Protein AF-A0AB74M596-F1 (afdb_monomer)

Foldseek 3Di:
DDADPQWDWDADPVGDTDTHHPVRCVVPDDDPDDDPPPPPDDPDDPVVVVVVVVPDPDDADDLVNLVVQWPDWDWDDDQQKIWIWTQGVVRDIFIFIDGDPDSVPRDVVVRSVRRVVRRSVVVRVVVRVVVVVVVVVVVVVVD

Radius of gyration: 26.13 Å; Cα contacts (8 Å, |Δi|>4): 149; chains: 1; bounding box: 61×25×68 Å

Sequence (143 aa):
MIARPGDWIIRGVEGEIYPCRDSVFQATYAVASAAPDGSGTPAITRGEADAIVEASTAPRVTADAIKAKIASADFFRSGVLTICIIEMVSGFTFVGKSACVSPENYDQAAGERYAYDDAFRQIWAFEAYLLREQLSAASNQAA

Solvent-accessible surface area (backbone atoms only — not comparable to full-atom values): 8707 Å² total; per-residue (Å²): 138,84,74,54,97,78,43,43,78,46,73,47,97,89,68,47,79,44,68,36,53,46,78,54,48,65,71,76,51,76,84,90,66,79,70,80,87,77,75,89,63,75,96,60,54,71,70,58,52,50,53,56,58,68,72,52,86,66,95,74,85,48,74,64,66,52,57,73,40,49,65,49,74,47,80,50,77,57,93,47,35,22,38,20,41,38,32,28,72,87,73,51,74,35,74,13,58,25,70,51,90,46,73,89,75,56,48,70,69,59,28,51,50,45,1,41,51,46,20,55,57,54,50,54,61,56,51,47,51,52,51,51,52,53,55,52,52,55,56,65,74,77,112

Structure (mmCIF, N/CA/C/O backbone):
data_AF-A0AB74M596-F1
#
_entry.id   AF-A0AB74M596-F1
#
loop_
_atom_site.group_PDB
_atom_site.id
_atom_site.type_symbol
_atom_site.label_atom_id
_atom_site.label_alt_id
_atom_site.label_comp_id
_atom_site.label_asym_id
_atom_site.label_entity_id
_atom_site.label_seq_id
_atom_site.pdbx_PDB_ins_code
_atom_site.Cartn_x
_atom_site.Cartn_y
_atom_site.Cartn_z
_atom_site.occupancy
_atom_site.B_iso_or_equiv
_atom_site.auth_seq_id
_atom_site.auth_comp_id
_atom_site.auth_asym_id
_atom_site.auth_atom_id
_atom_site.pdbx_PDB_model_num
ATOM 1 N N . MET A 1 1 ? 42.185 -5.178 41.190 1.00 69.00 1 MET A N 1
ATOM 2 C CA . MET A 1 1 ? 41.627 -5.887 40.015 1.00 69.00 1 MET A CA 1
ATOM 3 C C . MET A 1 1 ? 42.315 -5.315 38.780 1.00 69.00 1 MET A C 1
ATOM 5 O O . MET A 1 1 ? 42.467 -4.104 38.734 1.00 69.00 1 MET A O 1
ATOM 9 N N . ILE A 1 2 ? 42.820 -6.143 37.860 1.00 83.81 2 ILE A N 1
ATOM 10 C CA . ILE A 1 2 ? 43.586 -5.693 36.678 1.00 83.81 2 ILE A CA 1
ATOM 11 C C . ILE A 1 2 ? 42.788 -6.083 35.434 1.00 83.81 2 ILE A C 1
ATOM 13 O O . ILE A 1 2 ? 42.423 -7.251 35.311 1.00 83.81 2 ILE A O 1
ATOM 17 N N . ALA A 1 3 ? 42.523 -5.126 34.545 1.00 88.12 3 ALA A N 1
ATOM 18 C CA . ALA A 1 3 ? 41.916 -5.395 33.245 1.00 88.12 3 ALA A CA 1
ATOM 19 C C . ALA A 1 3 ? 42.964 -5.935 32.266 1.00 88.12 3 ALA A C 1
ATOM 21 O O . ALA A 1 3 ? 44.114 -5.485 32.269 1.00 88.12 3 ALA A O 1
ATOM 22 N N . ARG A 1 4 ? 42.568 -6.881 31.416 1.00 92.56 4 ARG A N 1
ATOM 23 C CA . ARG A 1 4 ? 43.381 -7.360 30.295 1.00 92.56 4 ARG A CA 1
ATOM 24 C C . ARG A 1 4 ? 42.817 -6.821 28.977 1.00 92.56 4 ARG A C 1
ATOM 26 O O . ARG A 1 4 ? 41.628 -6.517 28.909 1.00 92.56 4 ARG A O 1
ATOM 33 N N . PRO A 1 5 ? 43.634 -6.706 27.916 1.00 92.94 5 PRO A N 1
ATOM 34 C CA . PRO A 1 5 ? 43.117 -6.421 26.581 1.00 92.94 5 PRO A CA 1
ATOM 35 C C . PRO A 1 5 ? 41.989 -7.396 26.208 1.00 92.94 5 PRO A C 1
ATOM 37 O O . PRO A 1 5 ? 42.176 -8.609 26.302 1.00 92.94 5 PRO A O 1
ATOM 40 N N . GLY A 1 6 ? 40.831 -6.855 25.820 1.00 88.94 6 GLY A N 1
ATOM 41 C CA . GLY A 1 6 ? 39.609 -7.618 25.533 1.00 88.94 6 GLY A CA 1
ATOM 42 C C . GLY A 1 6 ? 38.585 -7.669 26.675 1.00 88.94 6 GLY A C 1
ATOM 43 O O . GLY A 1 6 ? 37.449 -8.059 26.432 1.00 88.94 6 GLY A O 1
ATOM 44 N N . ASP A 1 7 ? 38.937 -7.246 27.893 1.00 93.56 7 ASP A N 1
ATOM 45 C CA . ASP A 1 7 ? 37.962 -7.058 28.972 1.00 93.56 7 ASP A CA 1
ATOM 46 C C . ASP A 1 7 ? 37.187 -5.740 28.793 1.00 93.56 7 ASP A C 1
ATOM 48 O O . ASP A 1 7 ? 37.720 -4.729 28.327 1.00 93.56 7 ASP A O 1
ATOM 52 N N . TRP A 1 8 ? 35.932 -5.734 29.232 1.00 92.50 8 TRP A N 1
ATOM 53 C CA . TRP A 1 8 ? 35.090 -4.547 29.303 1.00 92.50 8 TRP A CA 1
ATOM 54 C C . TRP A 1 8 ? 35.425 -3.716 30.540 1.00 92.50 8 TRP A C 1
ATOM 56 O O . TRP A 1 8 ? 35.723 -4.250 31.610 1.00 92.50 8 TRP A O 1
ATOM 66 N N . ILE A 1 9 ? 35.321 -2.393 30.413 1.00 94.19 9 ILE A N 1
ATOM 67 C CA . ILE A 1 9 ? 35.46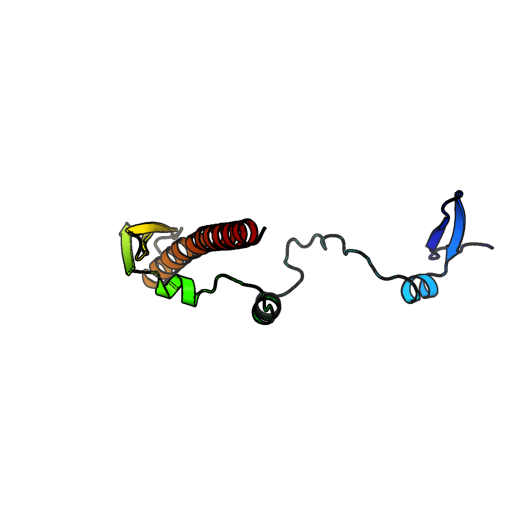3 -1.457 31.529 1.00 94.19 9 ILE A CA 1
ATOM 68 C C . ILE A 1 9 ? 34.094 -0.849 31.826 1.00 94.19 9 ILE A C 1
ATOM 70 O O . ILE A 1 9 ? 33.620 0.015 31.091 1.00 94.19 9 ILE A O 1
ATOM 74 N N . ILE A 1 10 ? 33.458 -1.306 32.904 1.00 92.38 10 ILE A N 1
ATOM 75 C CA . ILE A 1 10 ? 32.152 -0.806 33.342 1.00 92.38 10 ILE A CA 1
ATOM 76 C C . ILE A 1 10 ? 32.372 0.331 34.340 1.00 92.38 10 ILE A C 1
ATOM 78 O O . ILE A 1 10 ? 33.170 0.192 35.270 1.00 92.38 10 ILE A O 1
ATOM 82 N N . ARG A 1 11 ? 31.661 1.450 34.158 1.00 92.00 11 ARG A N 1
ATOM 83 C CA . ARG A 1 11 ? 31.681 2.580 35.093 1.00 92.00 11 ARG A CA 1
ATOM 84 C C . ARG A 1 11 ? 30.443 2.556 35.988 1.00 92.00 11 ARG A C 1
ATOM 86 O O . ARG A 1 11 ? 29.328 2.487 35.477 1.00 92.00 11 ARG A O 1
ATOM 93 N N . GLY A 1 12 ? 30.657 2.608 37.299 1.00 90.06 12 GLY A N 1
ATOM 94 C CA . GLY A 1 12 ? 29.604 2.760 38.300 1.00 90.06 12 GLY A CA 1
ATOM 95 C C . GLY A 1 12 ? 29.062 4.190 38.368 1.00 90.06 12 GLY A C 1
ATOM 96 O O . GLY A 1 12 ? 29.610 5.117 37.767 1.00 90.06 12 GLY A O 1
ATOM 97 N N . VAL A 1 13 ? 27.956 4.368 39.090 1.00 90.88 13 VAL A N 1
ATOM 98 C CA . VAL A 1 13 ? 27.257 5.660 39.202 1.00 90.88 13 VAL A CA 1
ATOM 99 C C . VAL A 1 13 ? 28.034 6.695 40.018 1.00 90.88 13 VAL A C 1
ATOM 101 O O . VAL A 1 13 ? 27.841 7.889 39.804 1.00 90.88 13 VAL A O 1
ATOM 104 N N . GLU A 1 14 ? 28.953 6.263 40.885 1.00 92.88 14 GLU A N 1
ATOM 105 C CA . GLU A 1 14 ? 29.833 7.145 41.665 1.00 92.88 14 GLU A CA 1
ATOM 106 C C . GLU A 1 14 ? 31.222 7.289 41.014 1.00 92.88 14 GLU A C 1
ATOM 108 O O . GLU A 1 14 ? 32.146 7.863 41.589 1.00 92.88 14 GLU A O 1
ATOM 113 N N . GLY A 1 15 ? 31.375 6.804 39.775 1.00 89.62 15 GLY A N 1
ATOM 114 C CA . GLY A 1 15 ? 32.622 6.870 39.015 1.00 89.62 15 GLY A CA 1
ATOM 115 C C . GLY A 1 15 ? 33.578 5.703 39.267 1.00 89.62 15 GLY A C 1
ATOM 116 O O . GLY A 1 15 ? 34.719 5.751 38.804 1.00 89.62 15 GLY A O 1
ATOM 117 N N . GLU A 1 16 ? 33.134 4.648 39.953 1.00 94.38 16 GLU A N 1
ATOM 118 C CA . GLU A 1 16 ? 33.918 3.432 40.159 1.00 94.38 16 GLU A CA 1
ATOM 119 C C . GLU A 1 16 ? 34.189 2.721 38.833 1.00 94.38 16 GLU A C 1
ATOM 121 O O . GLU A 1 16 ? 33.429 2.835 37.870 1.00 94.38 16 GLU A O 1
ATOM 126 N N . ILE A 1 17 ? 35.280 1.960 38.777 1.00 91.94 17 ILE A N 1
ATOM 127 C CA . ILE A 1 17 ? 35.697 1.261 37.563 1.00 91.94 17 ILE A CA 1
ATOM 128 C C . ILE A 1 17 ? 35.783 -0.239 37.843 1.00 91.94 17 ILE A C 1
ATOM 130 O O . ILE A 1 17 ? 36.589 -0.678 38.664 1.00 91.94 17 ILE A O 1
ATOM 134 N N . TYR A 1 18 ? 34.990 -1.021 37.108 1.00 91.25 18 TYR A N 1
ATOM 135 C CA . TYR A 1 18 ? 34.917 -2.476 37.218 1.00 91.25 18 TYR A CA 1
ATOM 136 C C . TYR A 1 18 ? 35.353 -3.147 35.909 1.00 91.25 18 TYR A C 1
ATOM 138 O O . TYR A 1 18 ? 34.611 -3.134 34.923 1.00 91.25 18 TYR A O 1
ATOM 146 N N . PRO A 1 19 ? 36.548 -3.758 35.880 1.00 94.31 19 PRO A N 1
ATOM 147 C CA . PRO A 1 19 ? 36.921 -4.696 34.830 1.00 94.31 19 PRO A CA 1
ATOM 148 C C . PRO A 1 19 ? 35.955 -5.888 34.787 1.00 94.31 19 PRO A C 1
ATOM 150 O O . PRO A 1 19 ? 35.737 -6.555 35.800 1.00 94.31 19 PRO A O 1
ATOM 153 N N . CYS A 1 20 ? 35.408 -6.187 33.614 1.00 92.69 20 CYS A N 1
ATOM 154 C CA . CYS A 1 20 ? 34.509 -7.309 33.384 1.00 92.69 20 CYS A CA 1
ATOM 155 C C . CYS A 1 20 ? 35.020 -8.146 32.212 1.00 92.69 20 CYS A C 1
ATOM 157 O O . CYS A 1 20 ? 35.271 -7.629 31.128 1.00 92.69 20 CYS A O 1
ATOM 159 N N . ARG A 1 21 ? 35.170 -9.456 32.417 1.00 93.69 21 ARG A N 1
ATOM 160 C CA . ARG A 1 21 ? 35.552 -10.365 31.329 1.00 93.69 21 ARG A CA 1
ATOM 161 C C . ARG A 1 21 ? 34.460 -10.379 30.268 1.00 93.69 21 ARG A C 1
ATOM 163 O O . ARG A 1 21 ? 33.292 -10.480 30.631 1.00 93.69 21 ARG A O 1
ATOM 170 N N . ASP A 1 22 ? 34.837 -10.393 28.991 1.00 92.12 22 ASP A N 1
ATOM 171 C CA . ASP A 1 22 ? 33.876 -10.433 27.877 1.00 92.12 22 ASP A CA 1
ATOM 172 C C . ASP A 1 22 ? 32.842 -11.556 28.034 1.00 92.12 22 ASP A C 1
ATOM 174 O O . ASP A 1 22 ? 31.650 -11.286 28.081 1.00 92.12 22 ASP A O 1
ATOM 178 N N . SER A 1 23 ? 33.286 -12.788 28.301 1.00 92.44 23 SER A N 1
ATOM 179 C CA . SER A 1 23 ? 32.380 -13.919 28.583 1.00 92.44 23 SER A CA 1
ATOM 180 C C . SER A 1 23 ? 31.346 -13.670 29.693 1.00 92.44 23 SER A C 1
ATOM 182 O O . SER A 1 23 ? 30.238 -14.190 29.615 1.00 92.44 23 SER A O 1
ATOM 184 N N . VAL A 1 24 ? 31.687 -12.890 30.726 1.00 91.75 24 VAL A N 1
ATOM 185 C CA . VAL A 1 24 ? 30.754 -12.543 31.807 1.00 91.75 24 VAL A CA 1
ATOM 186 C C . VAL A 1 24 ? 29.807 -11.454 31.330 1.00 91.75 24 VAL A C 1
ATOM 188 O O . VAL A 1 24 ? 28.605 -11.585 31.516 1.00 91.75 24 VAL A O 1
ATOM 191 N N . PHE A 1 25 ? 30.336 -10.428 30.663 1.00 91.88 25 PHE A N 1
ATOM 192 C CA . PHE A 1 25 ? 29.537 -9.339 30.120 1.00 91.88 25 PHE A CA 1
ATOM 193 C C . PHE A 1 25 ? 28.465 -9.853 29.148 1.00 91.88 25 PHE A C 1
ATOM 195 O O . PHE A 1 25 ? 27.288 -9.556 29.326 1.00 91.88 25 PHE A O 1
ATOM 202 N N . GLN A 1 26 ? 28.851 -10.701 28.191 1.00 89.69 26 GLN A N 1
ATOM 203 C CA . GLN A 1 26 ? 27.929 -11.314 27.228 1.00 89.69 26 GLN A CA 1
ATOM 204 C C . GLN A 1 26 ? 26.895 -12.236 27.892 1.00 89.69 26 GLN A C 1
ATOM 206 O O . GLN A 1 26 ? 25.786 -12.386 27.389 1.00 89.69 26 GLN A O 1
ATOM 211 N N . ALA A 1 27 ? 27.239 -12.870 29.018 1.00 90.94 27 ALA A N 1
ATOM 212 C CA . ALA A 1 27 ? 26.320 -13.747 29.741 1.00 90.94 27 ALA A CA 1
ATOM 213 C C . ALA A 1 27 ? 25.312 -12.979 30.612 1.00 90.94 27 ALA A C 1
ATOM 215 O O . ALA A 1 27 ? 24.235 -13.503 30.894 1.00 90.94 27 ALA A O 1
ATOM 216 N N . THR A 1 28 ? 25.652 -11.769 31.071 1.00 90.25 28 THR A N 1
ATOM 217 C CA . THR A 1 28 ? 24.819 -11.004 32.016 1.00 90.25 28 THR A CA 1
ATOM 218 C C . THR A 1 28 ? 24.097 -9.815 31.395 1.00 90.25 28 THR A C 1
ATOM 220 O O . THR A 1 28 ? 23.154 -9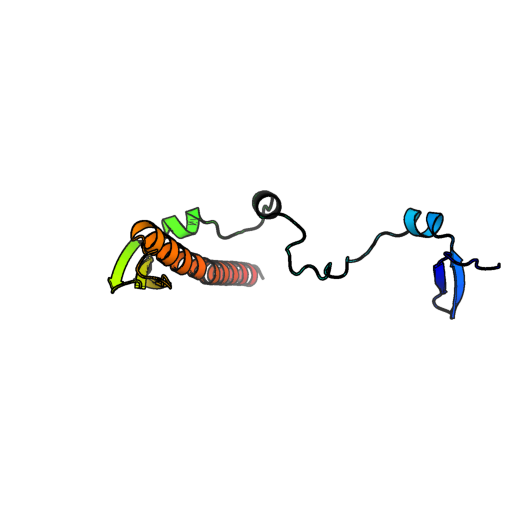.309 32.001 1.00 90.25 28 THR A O 1
ATOM 223 N N . TYR A 1 29 ? 24.516 -9.351 30.219 1.00 85.00 29 TYR A N 1
ATOM 224 C CA . TYR A 1 29 ? 23.929 -8.200 29.539 1.00 85.00 29 TYR A CA 1
ATOM 225 C C . TYR A 1 29 ? 23.410 -8.587 28.153 1.00 85.00 29 TYR A C 1
ATOM 227 O O . TYR A 1 29 ? 24.024 -9.374 27.441 1.00 85.00 29 TYR A O 1
ATOM 235 N N . ALA A 1 30 ? 22.284 -7.991 27.757 1.00 82.81 30 ALA A N 1
ATOM 236 C CA . ALA A 1 30 ? 21.738 -8.092 26.408 1.00 82.81 30 ALA A CA 1
ATOM 237 C C . ALA A 1 30 ? 21.853 -6.741 25.692 1.00 82.81 30 ALA A C 1
ATOM 239 O O . ALA A 1 30 ? 21.758 -5.681 26.316 1.00 82.81 30 ALA A O 1
ATOM 240 N N . VAL A 1 31 ? 22.034 -6.775 24.372 1.00 79.75 31 VAL A N 1
ATOM 241 C CA . VAL A 1 31 ? 22.050 -5.567 23.539 1.00 79.75 31 VAL A CA 1
ATOM 242 C C . VAL A 1 31 ? 20.670 -4.905 23.601 1.00 79.75 31 VAL A C 1
ATOM 244 O O . VAL A 1 31 ? 19.686 -5.472 23.137 1.00 79.75 31 VAL A O 1
ATOM 247 N N . ALA A 1 32 ? 20.592 -3.702 24.178 1.00 75.94 32 ALA A N 1
ATOM 248 C CA . ALA A 1 32 ? 19.324 -2.984 24.358 1.00 75.94 32 ALA A CA 1
ATOM 249 C C . ALA A 1 32 ? 18.732 -2.464 23.035 1.00 75.94 32 ALA A C 1
ATOM 251 O O . ALA A 1 32 ? 17.521 -2.351 22.885 1.00 75.94 32 ALA A O 1
ATOM 252 N N . SER A 1 33 ? 19.593 -2.147 22.070 1.00 68.31 33 SER A N 1
ATOM 253 C CA . SER A 1 33 ? 19.215 -1.859 20.689 1.00 68.31 33 SER A CA 1
ATOM 254 C C . SER A 1 33 ? 20.420 -2.131 19.800 1.00 68.31 33 SER A C 1
ATOM 256 O O . SER A 1 33 ? 21.538 -1.729 20.129 1.00 68.31 33 SER A O 1
ATOM 258 N N . ALA A 1 34 ? 20.215 -2.852 18.701 1.00 60.31 34 ALA A N 1
ATOM 259 C CA . ALA A 1 34 ? 21.224 -2.894 17.660 1.00 60.31 34 ALA A CA 1
ATOM 260 C C . ALA A 1 34 ? 21.281 -1.498 17.030 1.00 60.31 34 ALA A C 1
ATOM 262 O O . ALA A 1 34 ? 20.240 -0.918 16.708 1.00 60.31 34 ALA A O 1
ATOM 263 N N . ALA A 1 35 ? 22.485 -0.955 16.848 1.00 60.72 35 ALA A N 1
ATOM 264 C CA . ALA A 1 35 ? 22.650 0.120 15.881 1.00 60.72 35 ALA A CA 1
ATOM 265 C C . ALA A 1 35 ? 22.088 -0.374 14.535 1.00 60.72 35 ALA A C 1
ATOM 267 O O . ALA A 1 35 ? 22.198 -1.578 14.266 1.00 60.72 35 ALA A O 1
ATOM 268 N N . PRO A 1 36 ? 21.487 0.497 13.697 1.00 61.56 36 PRO A N 1
ATOM 269 C CA . PRO A 1 36 ? 21.194 0.103 12.328 1.00 61.56 36 PRO A CA 1
ATOM 270 C C . PRO A 1 36 ? 22.476 -0.513 11.773 1.00 61.56 36 PRO A C 1
ATOM 272 O O . PRO A 1 36 ? 23.547 0.081 11.901 1.00 61.56 36 PRO A O 1
ATOM 275 N N . ASP A 1 37 ? 22.374 -1.717 11.222 1.00 66.81 37 ASP A N 1
ATOM 276 C CA . ASP A 1 37 ? 23.496 -2.530 10.732 1.00 66.81 37 ASP A CA 1
ATOM 277 C C . ASP A 1 37 ? 24.314 -1.843 9.616 1.00 66.81 37 ASP A C 1
ATOM 279 O O . ASP A 1 37 ? 25.234 -2.428 9.049 1.00 66.81 37 ASP A O 1
ATOM 283 N N . GLY A 1 38 ? 23.965 -0.597 9.281 1.00 67.94 38 GLY A N 1
ATOM 284 C CA . GLY A 1 38 ? 24.556 0.211 8.233 1.00 67.94 38 GLY A CA 1
ATOM 285 C C . GLY A 1 38 ? 24.266 -0.330 6.838 1.00 67.94 38 GLY A C 1
ATOM 286 O O . GLY A 1 38 ? 24.705 0.285 5.871 1.00 67.94 38 GLY A O 1
ATOM 287 N N . SER A 1 39 ? 23.531 -1.443 6.711 1.00 75.25 39 SER A N 1
ATOM 288 C CA . SER A 1 39 ? 23.304 -2.127 5.436 1.00 75.25 39 SER A CA 1
ATOM 289 C C . SER A 1 39 ? 22.279 -1.403 4.569 1.00 75.25 39 SER A C 1
ATOM 291 O O . SER A 1 39 ? 22.234 -1.604 3.356 1.00 75.25 39 SER A O 1
ATOM 293 N N . GLY A 1 40 ? 21.437 -0.567 5.188 1.00 78.75 40 GLY A N 1
ATOM 294 C CA . GLY A 1 40 ? 20.299 0.059 4.519 1.00 78.75 40 GLY A CA 1
ATOM 295 C C . GLY A 1 40 ? 19.208 -0.944 4.133 1.00 78.75 40 GLY A C 1
ATOM 296 O O . GLY A 1 40 ? 18.296 -0.583 3.389 1.00 78.75 40 GLY A O 1
ATOM 297 N N . THR A 1 41 ? 19.280 -2.185 4.626 1.00 77.69 41 THR A N 1
ATOM 298 C CA . THR A 1 41 ? 18.269 -3.220 4.395 1.00 77.69 41 THR A CA 1
ATOM 299 C C . THR A 1 41 ? 17.457 -3.495 5.664 1.00 77.69 41 THR A C 1
ATOM 301 O O . THR A 1 41 ? 17.984 -3.384 6.771 1.00 77.69 41 THR A O 1
ATOM 304 N N . PRO A 1 42 ? 16.151 -3.806 5.545 1.00 84.38 42 PRO A N 1
ATOM 305 C CA . PRO A 1 42 ? 15.349 -4.202 6.697 1.00 84.38 42 PRO A CA 1
ATOM 306 C C . PRO A 1 42 ? 15.929 -5.443 7.388 1.00 84.38 42 PRO A C 1
ATOM 308 O O . PRO A 1 42 ? 16.280 -6.412 6.721 1.00 84.38 42 PRO A O 1
ATOM 311 N N . ALA A 1 43 ? 15.964 -5.430 8.724 1.00 86.06 43 ALA A N 1
ATOM 312 C CA . ALA A 1 43 ? 16.501 -6.525 9.541 1.00 86.06 43 ALA A CA 1
ATOM 313 C C . ALA A 1 43 ? 15.720 -7.847 9.417 1.00 86.06 43 ALA A C 1
ATOM 315 O O . ALA A 1 43 ? 16.219 -8.896 9.813 1.00 86.06 43 ALA A O 1
ATOM 316 N N . ILE A 1 44 ? 14.494 -7.786 8.895 1.00 87.44 44 ILE A N 1
ATOM 317 C CA . ILE A 1 44 ? 13.637 -8.941 8.644 1.00 87.44 44 ILE A CA 1
ATOM 318 C C . ILE A 1 44 ? 13.134 -8.910 7.205 1.00 87.44 44 ILE A C 1
ATOM 320 O O . ILE A 1 44 ? 12.965 -7.851 6.592 1.00 87.44 44 ILE A O 1
ATOM 324 N N . THR A 1 45 ? 12.868 -10.091 6.669 1.00 91.62 45 THR A N 1
ATOM 325 C CA . THR A 1 45 ? 12.235 -10.267 5.367 1.00 91.62 45 THR A CA 1
ATOM 326 C C . THR A 1 45 ? 10.804 -9.731 5.375 1.00 91.62 45 THR A C 1
ATOM 328 O O . THR A 1 45 ? 10.159 -9.593 6.417 1.00 91.62 45 THR A O 1
ATOM 331 N N . ARG A 1 46 ? 10.255 -9.479 4.179 1.00 87.25 46 ARG A N 1
ATOM 332 C CA . ARG A 1 46 ? 8.840 -9.108 4.040 1.00 87.25 46 ARG A CA 1
ATOM 333 C C . ARG A 1 46 ? 7.909 -10.163 4.653 1.00 87.25 46 ARG A C 1
ATOM 335 O O . ARG A 1 46 ? 6.983 -9.790 5.352 1.00 87.25 46 ARG A O 1
ATOM 342 N N . GLY A 1 47 ? 8.191 -11.453 4.453 1.00 92.56 47 GLY A N 1
ATOM 343 C CA . GLY A 1 47 ? 7.364 -12.532 5.006 1.00 92.56 47 GLY A CA 1
ATOM 344 C C . GLY A 1 47 ? 7.372 -12.584 6.538 1.00 92.56 47 GLY A C 1
ATOM 345 O O . GLY A 1 47 ? 6.334 -12.825 7.146 1.00 92.56 47 GLY A O 1
ATOM 346 N N . GLU A 1 48 ? 8.514 -12.308 7.172 1.00 93.06 48 GLU A N 1
ATOM 347 C CA . GLU A 1 48 ? 8.600 -12.191 8.636 1.00 93.06 48 GLU A CA 1
ATOM 348 C C . GLU A 1 48 ? 7.840 -10.963 9.153 1.00 93.06 48 GLU A C 1
ATOM 350 O O . GLU A 1 48 ? 7.137 -11.056 10.159 1.00 93.06 48 GLU A O 1
ATOM 355 N N . ALA A 1 49 ? 7.926 -9.828 8.452 1.00 90.00 49 ALA A N 1
ATOM 356 C CA . ALA A 1 49 ? 7.148 -8.638 8.790 1.00 90.00 49 ALA A CA 1
ATOM 357 C C . ALA A 1 49 ? 5.636 -8.899 8.676 1.00 90.00 49 ALA A C 1
ATOM 359 O O . ALA A 1 49 ? 4.885 -8.560 9.592 1.00 90.00 49 ALA A O 1
ATOM 360 N N . ASP A 1 50 ? 5.202 -9.556 7.598 1.00 88.88 50 ASP A N 1
ATOM 361 C CA . ASP A 1 50 ? 3.803 -9.924 7.378 1.00 88.88 50 ASP A CA 1
ATOM 362 C C . ASP A 1 50 ? 3.299 -10.859 8.492 1.00 88.88 50 ASP A C 1
ATOM 364 O O . ASP A 1 50 ? 2.216 -10.642 9.027 1.00 88.88 50 ASP A O 1
ATOM 368 N N . ALA A 1 51 ? 4.102 -11.838 8.927 1.00 90.94 51 ALA A N 1
ATOM 369 C CA . ALA A 1 51 ? 3.741 -12.737 10.027 1.00 90.94 51 ALA A CA 1
ATOM 370 C C . ALA A 1 51 ? 3.536 -12.004 11.368 1.00 90.94 51 ALA A C 1
ATOM 372 O O . ALA A 1 51 ? 2.597 -12.314 12.105 1.00 90.94 51 ALA A O 1
ATOM 373 N N . ILE A 1 52 ? 4.380 -11.011 11.680 1.00 90.12 52 ILE A N 1
ATOM 374 C CA . ILE A 1 52 ? 4.223 -10.167 12.878 1.00 90.12 52 ILE A CA 1
ATOM 375 C C . ILE A 1 52 ? 2.926 -9.359 12.795 1.00 90.12 52 ILE A C 1
ATOM 377 O O . ILE A 1 52 ? 2.171 -9.293 13.768 1.00 90.12 52 ILE A O 1
ATOM 381 N N . VAL A 1 53 ? 2.663 -8.745 11.638 1.00 87.44 53 VAL A N 1
ATOM 382 C CA . VAL A 1 53 ? 1.445 -7.958 11.415 1.00 87.44 53 VAL A CA 1
ATOM 383 C C . VAL A 1 53 ? 0.212 -8.844 11.539 1.00 87.44 53 VAL A C 1
ATOM 385 O O . VAL A 1 53 ? -0.728 -8.458 12.229 1.00 87.44 53 VAL A O 1
ATOM 388 N N . GLU A 1 54 ? 0.226 -10.039 10.946 1.00 87.25 54 GLU A N 1
ATOM 389 C CA . GLU A 1 54 ? -0.893 -10.980 10.994 1.00 87.25 54 GLU A CA 1
ATOM 390 C C . GLU A 1 54 ? -1.230 -11.432 12.418 1.00 87.25 54 GLU A C 1
ATOM 392 O O . GLU A 1 54 ? -2.410 -11.483 12.770 1.00 87.25 54 GLU A O 1
ATOM 397 N N . ALA A 1 55 ? -0.224 -11.646 13.271 1.00 90.12 55 ALA A N 1
ATOM 398 C CA . ALA A 1 55 ? -0.416 -12.008 14.676 1.00 90.12 55 ALA A CA 1
ATOM 399 C C . ALA A 1 55 ? -0.972 -10.869 15.562 1.00 90.12 55 ALA A C 1
ATOM 401 O O . ALA A 1 55 ? -1.367 -11.117 16.703 1.00 90.12 55 ALA A O 1
ATOM 402 N N . SER A 1 56 ? -1.009 -9.623 15.074 1.00 88.25 56 SER A N 1
ATOM 403 C CA . SER A 1 56 ? -1.489 -8.475 15.853 1.00 88.25 56 SER A CA 1
ATOM 404 C C . SER A 1 56 ? -3.010 -8.478 16.017 1.00 88.25 56 SER A C 1
ATOM 406 O O . SER A 1 56 ? -3.753 -8.522 15.037 1.00 88.25 56 SER A O 1
ATOM 408 N N . THR A 1 57 ? -3.487 -8.348 17.255 1.00 90.44 57 THR A N 1
ATOM 409 C CA . THR A 1 57 ? -4.922 -8.347 17.598 1.00 90.44 57 THR A CA 1
ATOM 410 C C . THR A 1 57 ? -5.548 -6.951 17.656 1.00 90.44 57 THR A C 1
ATOM 412 O O . THR A 1 57 ? -6.751 -6.826 17.881 1.00 90.44 57 THR A O 1
ATOM 415 N N . ALA A 1 58 ? -4.750 -5.891 17.509 1.00 90.38 58 ALA A N 1
ATOM 416 C CA . ALA A 1 58 ? -5.243 -4.516 17.545 1.00 90.38 58 ALA A CA 1
ATOM 417 C C . ALA A 1 58 ? -5.989 -4.146 16.243 1.00 90.38 58 ALA A C 1
ATOM 419 O O . ALA A 1 58 ? -5.702 -4.726 15.190 1.00 90.38 58 ALA A O 1
ATOM 420 N N . PRO A 1 59 ? -6.915 -3.163 16.274 1.00 92.88 59 PRO A N 1
ATOM 421 C CA . PRO A 1 59 ? -7.585 -2.677 15.070 1.00 92.88 59 PRO A CA 1
ATOM 422 C C . PRO A 1 59 ? -6.576 -2.239 14.005 1.00 92.88 59 PRO A C 1
ATOM 424 O O . PRO A 1 59 ? -5.658 -1.469 14.289 1.00 92.88 59 PRO A O 1
ATOM 427 N N . ARG A 1 60 ? -6.758 -2.717 12.771 1.00 92.50 60 ARG A N 1
ATOM 428 C CA . ARG A 1 60 ? -5.842 -2.458 11.657 1.00 92.50 60 ARG A CA 1
ATOM 429 C C . ARG A 1 60 ? -6.589 -2.329 10.338 1.00 92.50 60 ARG A C 1
ATOM 431 O O . ARG A 1 60 ? -7.654 -2.914 10.153 1.00 92.50 60 ARG A O 1
ATOM 438 N N . VAL A 1 61 ? -5.994 -1.587 9.412 1.00 94.50 61 VAL A N 1
ATOM 439 C CA . VAL A 1 61 ? -6.421 -1.580 8.011 1.00 94.50 61 VAL A CA 1
ATOM 440 C C . VAL A 1 61 ? -5.940 -2.873 7.359 1.00 94.50 61 VAL A C 1
ATOM 442 O O . VAL A 1 61 ? -4.823 -3.318 7.616 1.00 94.50 61 VAL A O 1
ATOM 445 N N . THR A 1 62 ? -6.772 -3.482 6.517 1.00 93.75 62 THR A N 1
ATOM 446 C CA . THR A 1 62 ? -6.407 -4.673 5.740 1.00 93.75 62 THR A CA 1
ATOM 447 C C . THR A 1 62 ? -6.586 -4.408 4.253 1.00 93.75 62 THR A C 1
ATOM 449 O O . THR A 1 62 ? -7.422 -3.598 3.848 1.00 93.75 62 THR A O 1
ATOM 452 N N . ALA A 1 63 ? -5.823 -5.120 3.421 1.00 94.12 63 ALA A N 1
ATOM 453 C CA . ALA A 1 63 ? -5.924 -4.98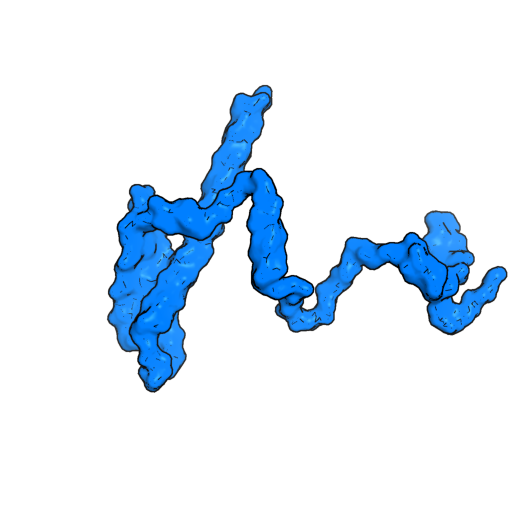7 1.971 1.00 94.12 63 ALA A CA 1
ATOM 454 C C . ALA A 1 63 ? -7.349 -5.279 1.476 1.00 94.12 63 ALA A C 1
ATOM 456 O O . ALA A 1 63 ? -7.848 -4.589 0.592 1.00 94.12 63 ALA A O 1
ATOM 457 N N . ASP A 1 64 ? -8.013 -6.275 2.060 1.00 95.56 64 ASP A N 1
ATOM 458 C CA . ASP A 1 64 ? -9.361 -6.667 1.654 1.00 95.56 64 ASP A CA 1
ATOM 459 C C . ASP A 1 64 ? -10.417 -5.646 2.088 1.00 95.56 64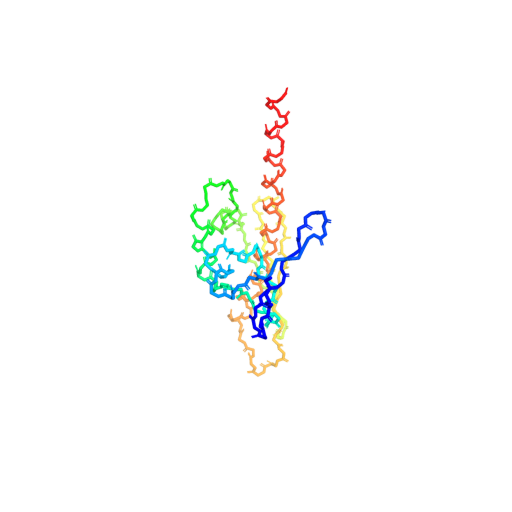 ASP A C 1
ATOM 461 O O . ASP A 1 64 ? -11.332 -5.364 1.316 1.00 95.56 64 ASP A O 1
ATOM 465 N N . ALA A 1 65 ? -10.248 -5.004 3.251 1.00 95.62 65 ALA A N 1
ATOM 466 C CA . ALA A 1 65 ? -11.105 -3.891 3.658 1.00 95.62 65 ALA A CA 1
ATOM 467 C C . ALA A 1 65 ? -10.969 -2.683 2.718 1.00 95.62 65 ALA A C 1
ATOM 469 O O . ALA A 1 65 ? -11.966 -2.028 2.422 1.00 95.62 65 ALA A O 1
ATOM 470 N N . ILE A 1 66 ? -9.759 -2.408 2.215 1.00 97.50 66 ILE A N 1
ATOM 471 C CA . ILE A 1 66 ? -9.539 -1.371 1.198 1.00 97.50 66 ILE A CA 1
ATOM 472 C C . ILE A 1 66 ? -10.232 -1.759 -0.109 1.00 97.50 66 ILE A C 1
ATOM 474 O O . ILE A 1 66 ? -11.018 -0.977 -0.638 1.00 97.50 66 ILE A O 1
ATOM 478 N N . LYS A 1 67 ? -9.976 -2.970 -0.621 1.00 97.81 67 LYS A N 1
ATOM 479 C CA . LYS A 1 67 ? -10.566 -3.450 -1.883 1.00 97.81 67 LYS A CA 1
ATOM 480 C C . LYS A 1 67 ? -12.092 -3.422 -1.851 1.00 97.81 67 LYS A C 1
ATOM 482 O O . LYS A 1 67 ? -12.701 -3.047 -2.843 1.00 97.81 67 LYS A O 1
ATOM 487 N N . ALA A 1 68 ? -12.703 -3.759 -0.716 1.00 97.88 68 ALA A N 1
ATOM 488 C CA . ALA A 1 68 ? -14.154 -3.713 -0.541 1.00 97.88 68 ALA A CA 1
ATOM 489 C C . ALA A 1 68 ? -14.752 -2.297 -0.669 1.00 97.88 68 ALA A C 1
ATOM 491 O O . ALA A 1 68 ? -15.955 -2.161 -0.876 1.00 97.88 68 ALA A O 1
ATOM 492 N N . LYS A 1 69 ? -13.931 -1.247 -0.544 1.00 97.88 69 LYS A N 1
ATOM 493 C CA . LYS A 1 69 ? -14.330 0.159 -0.697 1.00 97.88 69 LYS A CA 1
ATOM 494 C C . LYS A 1 69 ? -13.976 0.745 -2.067 1.00 97.88 69 LYS A C 1
ATOM 496 O O . LYS A 1 69 ? -14.247 1.923 -2.290 1.00 97.88 69 LYS A O 1
ATOM 501 N N . ILE A 1 70 ? -13.376 -0.028 -2.971 1.00 98.50 70 ILE A N 1
ATOM 502 C CA . ILE A 1 70 ? -13.104 0.410 -4.344 1.00 98.50 70 ILE A CA 1
ATOM 503 C C . ILE A 1 70 ? -14.377 0.225 -5.174 1.00 98.50 70 ILE A C 1
ATOM 505 O O . ILE A 1 70 ? -14.939 -0.867 -5.214 1.00 98.50 70 ILE A O 1
ATOM 509 N N . ALA A 1 71 ? -14.825 1.293 -5.830 1.00 98.50 71 ALA A N 1
ATOM 510 C CA . ALA A 1 71 ? -15.956 1.266 -6.750 1.00 98.50 71 ALA A CA 1
ATOM 511 C C . ALA A 1 71 ? -15.517 0.849 -8.161 1.00 98.50 71 ALA A C 1
ATOM 513 O O . ALA A 1 71 ? -16.141 -0.016 -8.775 1.00 98.50 71 ALA A O 1
ATOM 514 N N . SER A 1 72 ? -14.430 1.434 -8.663 1.00 98.50 72 SER A N 1
ATOM 515 C CA . SER A 1 72 ? -13.902 1.164 -10.003 1.00 98.50 72 SER A CA 1
ATOM 516 C C . SER A 1 72 ? -12.407 1.476 -10.099 1.00 98.50 72 SER A C 1
ATOM 518 O O . SER A 1 72 ? -11.820 2.122 -9.226 1.00 98.50 72 SER A O 1
ATOM 520 N N . ALA A 1 73 ? -11.785 0.989 -11.174 1.00 98.44 73 ALA A N 1
ATOM 521 C CA . ALA A 1 73 ? -10.431 1.352 -11.566 1.00 98.44 73 ALA A CA 1
ATOM 522 C C . ALA A 1 73 ? -10.361 1.527 -13.089 1.00 98.44 73 ALA A C 1
ATOM 524 O O . ALA A 1 73 ? -10.665 0.592 -13.831 1.00 98.44 73 ALA A O 1
ATOM 525 N N . ASP A 1 74 ? -9.931 2.705 -13.536 1.00 98.56 74 ASP A N 1
ATOM 526 C CA . ASP A 1 74 ? -9.807 3.073 -14.946 1.00 98.56 74 ASP A CA 1
ATOM 527 C C . ASP A 1 74 ? -8.346 3.314 -15.337 1.00 98.56 74 ASP A C 1
ATOM 529 O O . ASP A 1 74 ? -7.562 3.875 -14.567 1.00 98.56 74 ASP A O 1
ATOM 533 N N . PHE A 1 75 ? -7.979 2.930 -16.564 1.00 98.50 75 PHE A N 1
ATOM 534 C CA . PHE A 1 75 ? -6.598 2.985 -17.048 1.00 98.50 75 PHE A CA 1
ATOM 535 C C . PHE A 1 75 ? -6.441 3.807 -18.328 1.00 98.50 75 PHE A C 1
ATOM 537 O O . PHE A 1 75 ? -6.995 3.478 -19.382 1.00 98.50 75 PHE A O 1
ATOM 544 N N . PHE A 1 76 ? -5.568 4.813 -18.269 1.00 98.00 76 PHE A N 1
ATOM 545 C CA . PHE A 1 76 ? -5.202 5.666 -19.399 1.00 98.00 76 PHE A CA 1
ATOM 546 C C . PHE A 1 76 ? -3.754 5.414 -19.799 1.00 98.00 76 PHE A C 1
ATOM 548 O O . PHE A 1 76 ? -2.857 5.412 -18.956 1.00 98.00 76 PHE A O 1
ATOM 555 N N . ARG A 1 77 ? -3.517 5.207 -21.095 1.00 96.38 77 ARG A N 1
ATOM 556 C CA . ARG A 1 77 ? -2.196 4.882 -21.641 1.00 96.38 77 ARG A CA 1
ATOM 557 C C . ARG A 1 77 ? -1.781 5.932 -22.661 1.00 96.38 77 ARG A C 1
ATOM 559 O O . ARG A 1 77 ? -2.586 6.332 -23.498 1.00 96.38 77 ARG A O 1
ATOM 566 N N . SER A 1 78 ? -0.532 6.378 -22.579 1.00 95.31 78 SER A N 1
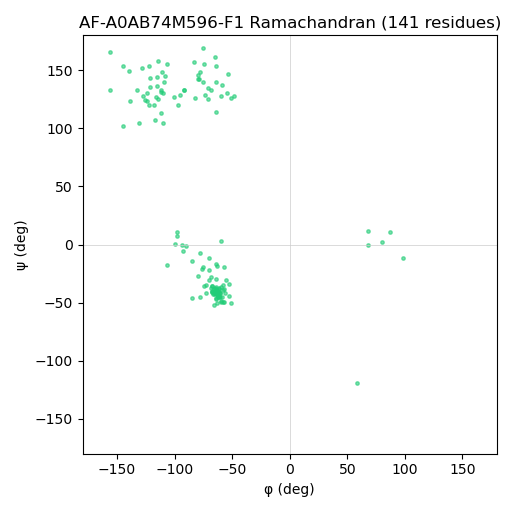ATOM 567 C CA . SER A 1 78 ? 0.065 7.329 -23.520 1.00 95.31 78 SER A CA 1
ATOM 568 C C . SER A 1 78 ? 1.542 6.997 -23.719 1.00 95.31 78 SER A C 1
ATOM 570 O O . SER A 1 78 ? 2.381 7.271 -22.860 1.00 95.31 78 SER A O 1
ATOM 572 N N . GLY A 1 79 ? 1.863 6.345 -24.839 1.00 92.00 79 GLY A N 1
ATOM 573 C CA . GLY A 1 79 ? 3.197 5.793 -25.073 1.00 92.00 79 GLY A CA 1
ATOM 574 C C . GLY A 1 79 ? 3.580 4.790 -23.980 1.00 92.00 79 GLY A C 1
ATOM 575 O O . GLY A 1 79 ? 2.890 3.798 -23.778 1.00 92.00 79 GLY A O 1
ATOM 576 N N . VAL A 1 80 ? 4.662 5.080 -23.256 1.00 94.81 80 VAL A N 1
ATOM 577 C CA . VAL A 1 80 ? 5.189 4.253 -22.152 1.00 94.81 80 VAL A CA 1
ATOM 578 C C . VAL A 1 80 ? 4.621 4.611 -20.771 1.00 94.81 80 VAL A C 1
ATOM 580 O O . VAL A 1 80 ? 4.982 3.984 -19.771 1.00 94.81 80 VAL A O 1
ATOM 583 N N . LEU A 1 81 ? 3.753 5.627 -20.702 1.00 97.00 81 LEU A N 1
ATOM 584 C CA . LEU A 1 81 ? 3.069 6.065 -19.487 1.00 97.00 81 LEU A CA 1
ATOM 585 C C . LEU A 1 81 ? 1.720 5.354 -19.350 1.00 97.00 81 LEU A C 1
ATOM 587 O O . LEU A 1 81 ? 0.916 5.333 -20.282 1.00 97.00 81 LEU A O 1
ATOM 591 N N . THR A 1 82 ? 1.448 4.845 -18.153 1.00 98.25 82 THR A N 1
ATOM 592 C CA . THR A 1 82 ? 0.142 4.336 -17.728 1.00 98.25 82 THR A CA 1
ATOM 593 C C . THR A 1 82 ? -0.304 5.067 -16.466 1.00 98.25 82 THR A C 1
ATOM 595 O O . THR A 1 82 ? 0.458 5.172 -15.505 1.00 98.25 82 THR A O 1
ATOM 598 N N . ILE A 1 83 ? -1.535 5.570 -16.468 1.00 98.62 83 ILE A N 1
ATOM 599 C CA . ILE A 1 83 ? -2.208 6.183 -15.321 1.00 98.62 83 ILE A CA 1
ATOM 600 C C . ILE A 1 83 ? -3.360 5.273 -14.905 1.00 98.62 83 ILE A C 1
ATOM 602 O O . ILE A 1 83 ? -4.135 4.847 -15.759 1.00 98.62 83 ILE A O 1
ATOM 606 N N . CYS A 1 84 ? -3.472 5.004 -13.608 1.00 98.75 84 CYS A N 1
ATOM 607 C CA . CYS A 1 84 ? -4.608 4.325 -12.996 1.00 98.75 84 CYS A CA 1
ATOM 608 C C . CYS A 1 84 ? -5.380 5.329 -12.141 1.00 98.75 84 CYS A C 1
ATOM 610 O O . CYS A 1 84 ? -4.772 6.027 -11.328 1.00 98.75 84 CYS A O 1
ATOM 612 N N . ILE A 1 85 ? -6.695 5.397 -12.320 1.00 98.75 85 ILE A N 1
ATOM 613 C CA . ILE A 1 85 ? -7.607 6.157 -11.465 1.00 98.75 85 ILE A CA 1
ATOM 614 C C . ILE A 1 85 ? -8.475 5.147 -10.721 1.00 98.75 85 ILE A C 1
ATOM 616 O O . ILE A 1 85 ? -9.263 4.447 -11.345 1.00 98.75 85 ILE A O 1
ATOM 620 N N . ILE A 1 86 ? -8.317 5.061 -9.402 1.00 98.81 86 ILE A N 1
ATOM 621 C CA . ILE A 1 86 ? -9.182 4.266 -8.525 1.00 98.81 86 ILE A CA 1
ATOM 622 C C . ILE A 1 86 ? -10.231 5.198 -7.930 1.00 98.81 86 ILE A C 1
ATOM 624 O O . ILE A 1 86 ? -9.876 6.138 -7.218 1.00 98.81 86 ILE A O 1
ATOM 628 N N . GLU A 1 87 ? -11.506 4.925 -8.183 1.00 98.62 87 GLU A N 1
ATOM 629 C CA . GLU A 1 87 ? -12.621 5.602 -7.522 1.00 98.62 87 GLU A CA 1
ATOM 630 C C . GLU A 1 87 ? -13.082 4.769 -6.321 1.00 98.62 87 GLU A C 1
ATOM 632 O O . GLU A 1 87 ? -13.329 3.566 -6.425 1.00 98.62 87 GLU A O 1
ATOM 637 N N . MET A 1 88 ? -13.179 5.402 -5.156 1.00 98.44 88 MET A N 1
ATOM 638 C CA . MET A 1 88 ? -13.718 4.791 -3.944 1.00 98.44 88 MET A CA 1
ATOM 639 C C . MET A 1 88 ? -15.245 4.883 -3.941 1.00 98.44 88 MET A C 1
ATOM 641 O O . MET A 1 88 ? -15.816 5.811 -4.500 1.00 98.44 88 MET A O 1
ATOM 645 N N . VAL A 1 89 ? -15.925 4.010 -3.195 1.00 98.19 89 VAL A N 1
ATOM 646 C CA . VAL A 1 89 ? -17.387 4.088 -2.974 1.00 98.19 89 VAL A CA 1
ATOM 647 C C . VAL A 1 89 ? -17.850 5.424 -2.375 1.00 98.19 89 VAL A C 1
ATOM 649 O O . VAL A 1 89 ? -19.023 5.768 -2.462 1.00 98.19 89 VAL A O 1
ATOM 652 N N . SER A 1 90 ? -16.939 6.190 -1.767 1.00 96.62 90 SER A N 1
ATOM 653 C CA . SER A 1 90 ? -17.186 7.550 -1.279 1.00 96.62 90 SER A CA 1
ATOM 654 C C . SER A 1 90 ? -17.174 8.628 -2.374 1.00 96.62 90 SER A C 1
ATOM 656 O O . SER A 1 90 ? -17.446 9.787 -2.069 1.00 96.62 90 SER A O 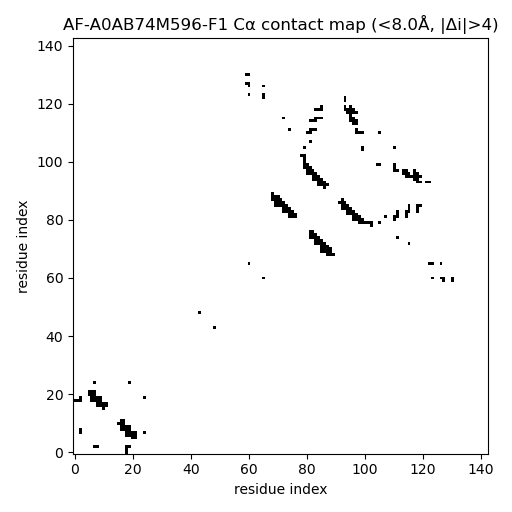1
ATOM 658 N N . GLY A 1 91 ? -16.811 8.282 -3.612 1.00 97.19 91 GLY A N 1
ATOM 659 C CA . GLY A 1 91 ? -16.565 9.212 -4.717 1.00 97.19 91 GLY A CA 1
ATOM 660 C C . GLY A 1 91 ? -15.182 9.878 -4.689 1.00 97.19 91 GLY A C 1
ATOM 661 O O . GLY A 1 91 ? -14.889 10.721 -5.533 1.00 97.19 91 GLY A O 1
ATOM 662 N N . PHE A 1 92 ? -14.316 9.543 -3.723 1.00 97.88 92 PHE A N 1
ATOM 663 C CA . PHE A 1 92 ? -12.937 10.044 -3.702 1.00 97.88 92 PHE A CA 1
ATOM 664 C C . PHE A 1 92 ? -12.055 9.252 -4.671 1.00 97.88 92 PHE A C 1
ATOM 666 O O . PHE A 1 92 ? -12.180 8.032 -4.763 1.00 97.88 92 PHE A O 1
ATOM 673 N N . THR A 1 93 ? -11.127 9.925 -5.350 1.00 98.25 93 THR A N 1
ATOM 674 C CA . THR A 1 93 ? -10.285 9.305 -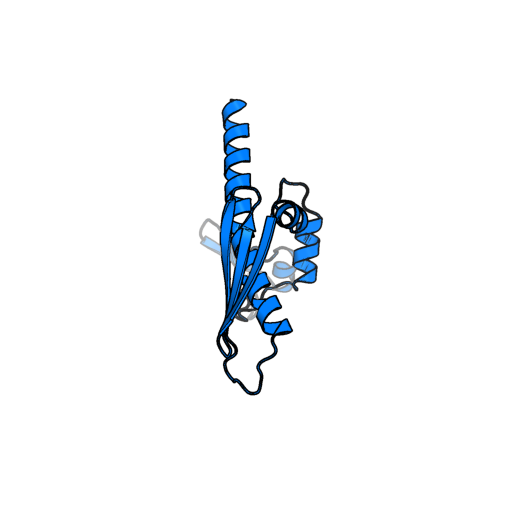6.381 1.00 98.25 93 THR A CA 1
ATOM 675 C C . THR A 1 93 ? -8.810 9.294 -6.004 1.00 98.25 93 THR A C 1
ATOM 677 O O . THR A 1 93 ? -8.261 10.316 -5.591 1.00 98.25 93 THR A O 1
ATOM 680 N N . PHE A 1 94 ? -8.148 8.167 -6.249 1.00 98.56 94 PHE A N 1
ATOM 681 C CA . PHE A 1 94 ? -6.699 8.018 -6.161 1.00 98.56 94 PHE A CA 1
ATOM 682 C C . PHE A 1 94 ? -6.100 7.857 -7.550 1.00 98.56 94 PHE A C 1
ATOM 684 O O . PHE A 1 94 ? -6.648 7.143 -8.385 1.00 98.56 94 PHE A O 1
ATOM 691 N N . VAL A 1 95 ? -4.954 8.495 -7.784 1.00 98.62 95 VAL A N 1
ATOM 692 C CA . VAL A 1 95 ? -4.253 8.429 -9.069 1.00 98.62 95 VAL A CA 1
ATOM 693 C C . VAL A 1 95 ? -2.885 7.801 -8.863 1.00 98.62 95 VAL A C 1
ATOM 695 O O . VAL A 1 95 ? -2.061 8.330 -8.119 1.00 98.62 95 VAL A O 1
ATOM 698 N N . GLY A 1 96 ? -2.638 6.686 -9.538 1.00 98.44 96 GLY A N 1
ATOM 699 C CA . GLY A 1 96 ? -1.344 6.014 -9.580 1.00 98.44 96 GLY A CA 1
ATOM 700 C C . GLY A 1 96 ? -0.750 6.047 -10.976 1.00 98.44 96 GLY A C 1
ATOM 701 O O . GLY A 1 96 ? -1.458 6.235 -11.970 1.00 98.44 96 GLY A O 1
ATOM 702 N N . LYS A 1 97 ? 0.568 5.884 -11.063 1.00 98.25 97 LYS A N 1
ATOM 703 C CA . LYS A 1 97 ? 1.280 5.969 -12.340 1.00 98.25 97 LYS A CA 1
ATOM 704 C C . LYS A 1 97 ? 2.365 4.915 -12.483 1.00 98.25 97 LYS A C 1
ATOM 706 O O . LYS A 1 97 ? 3.038 4.551 -11.527 1.00 98.25 97 LYS A O 1
ATOM 711 N N . SER A 1 98 ? 2.584 4.511 -13.724 1.00 97.50 98 SER A N 1
ATOM 712 C CA . SER A 1 98 ? 3.735 3.730 -14.158 1.00 97.50 98 SER A CA 1
ATOM 713 C C . SER A 1 98 ? 4.308 4.362 -15.417 1.00 97.50 98 SER A C 1
ATOM 715 O O . SER A 1 98 ? 3.563 4.701 -16.333 1.00 97.50 98 SER A O 1
ATOM 717 N N . ALA A 1 99 ? 5.623 4.548 -15.461 1.00 93.25 99 ALA A N 1
ATOM 718 C CA . ALA A 1 99 ? 6.313 5.100 -16.619 1.00 93.25 99 ALA A CA 1
ATOM 719 C C . ALA A 1 99 ? 7.504 4.201 -16.952 1.00 93.25 99 ALA A C 1
ATOM 721 O O . ALA A 1 99 ? 8.511 4.211 -16.241 1.00 93.25 99 ALA A O 1
ATOM 722 N N . CYS A 1 100 ? 7.376 3.404 -18.015 1.00 91.50 100 CYS A N 1
ATOM 723 C CA . CYS A 1 100 ? 8.490 2.593 -18.493 1.00 91.50 100 CYS A CA 1
ATOM 724 C C . CYS A 1 100 ? 9.545 3.501 -19.138 1.00 91.50 100 CYS A C 1
ATOM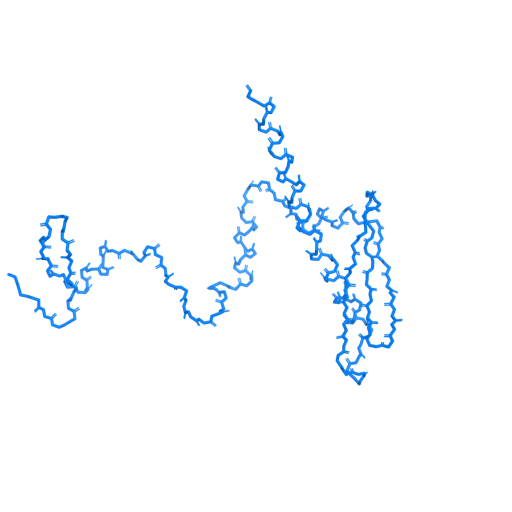 726 O O . CYS A 1 100 ? 9.218 4.404 -19.904 1.00 91.50 100 CYS A O 1
ATOM 728 N N . VAL A 1 101 ? 10.818 3.273 -18.817 1.00 88.00 101 VAL A N 1
ATOM 729 C CA . VAL A 1 101 ? 11.922 4.119 -19.295 1.00 88.00 101 VAL A CA 1
ATOM 730 C C . VAL A 1 101 ? 12.240 3.855 -20.770 1.00 88.00 101 VAL A C 1
ATOM 732 O O . VAL A 1 101 ? 12.567 4.789 -21.496 1.00 88.00 101 VAL A O 1
ATOM 735 N N . SER A 1 102 ? 12.129 2.600 -21.223 1.00 89.56 102 SER A N 1
ATOM 736 C CA . SER A 1 102 ? 12.395 2.216 -22.614 1.00 89.56 102 SER A CA 1
ATOM 737 C C . SER A 1 102 ? 11.115 1.731 -23.297 1.00 89.56 102 SER A C 1
ATOM 739 O O . SER A 1 102 ? 10.512 0.773 -22.807 1.00 89.56 102 SER A O 1
ATOM 741 N N . PRO A 1 103 ? 10.723 2.313 -24.446 1.00 90.06 103 PRO A N 1
ATOM 742 C CA . PRO A 1 103 ? 9.610 1.807 -25.248 1.00 90.06 103 PRO A CA 1
ATOM 743 C C . PRO A 1 103 ? 9.754 0.338 -25.652 1.00 90.06 103 PRO A C 1
ATOM 745 O O . PRO A 1 103 ? 8.754 -0.360 -25.761 1.00 90.06 103 PRO A O 1
ATOM 748 N N . GLU A 1 104 ? 10.983 -0.146 -25.824 1.00 93.88 104 GLU A N 1
ATOM 749 C CA . GLU A 1 104 ? 11.274 -1.538 -26.198 1.00 93.88 104 GLU A CA 1
ATOM 750 C C . GLU A 1 104 ? 10.919 -2.531 -25.083 1.00 93.88 104 GLU A C 1
ATOM 752 O O . GLU A 1 104 ? 10.572 -3.674 -25.358 1.00 93.88 104 GLU A O 1
ATOM 757 N N . ASN A 1 105 ? 10.968 -2.079 -23.826 1.00 91.25 105 ASN A N 1
ATOM 758 C CA . ASN A 1 105 ? 10.644 -2.877 -22.642 1.00 91.25 105 ASN A CA 1
ATOM 759 C C . ASN A 1 105 ? 9.208 -2.640 -22.157 1.00 91.25 105 ASN A C 1
ATOM 761 O O . ASN A 1 105 ? 8.853 -3.051 -21.051 1.00 91.25 105 ASN A O 1
ATOM 765 N N . TYR A 1 106 ? 8.399 -1.901 -22.917 1.00 93.12 106 TYR A N 1
ATOM 766 C CA . TYR A 1 106 ? 7.032 -1.610 -22.520 1.00 93.12 106 TYR A CA 1
ATOM 767 C C . TYR A 1 106 ? 6.159 -2.863 -22.607 1.00 93.12 106 TYR A C 1
ATOM 769 O O . TYR A 1 106 ? 6.024 -3.476 -23.663 1.00 93.12 106 TYR A O 1
ATOM 777 N N . ASP A 1 107 ? 5.506 -3.176 -21.492 1.00 95.69 107 ASP A N 1
ATOM 778 C CA . ASP A 1 107 ? 4.432 -4.156 -21.410 1.00 95.69 107 ASP A CA 1
ATOM 779 C C . ASP A 1 107 ? 3.211 -3.487 -20.770 1.00 95.69 107 ASP A C 1
ATOM 781 O O . ASP A 1 107 ? 3.294 -2.905 -19.682 1.00 95.69 107 ASP A O 1
ATOM 785 N N . GLN A 1 108 ? 2.074 -3.537 -21.467 1.00 95.75 108 GLN A N 1
ATOM 786 C CA . GLN A 1 108 ? 0.858 -2.861 -21.023 1.00 95.75 108 GLN A CA 1
ATOM 787 C C . GLN A 1 108 ? 0.322 -3.455 -19.716 1.00 95.75 108 GLN A C 1
ATOM 789 O O . GLN A 1 108 ? -0.077 -2.700 -18.832 1.00 95.75 108 GLN A O 1
ATOM 794 N N . ALA A 1 109 ? 0.330 -4.782 -19.572 1.00 96.69 109 ALA A N 1
ATOM 795 C CA . ALA A 1 109 ? -0.218 -5.447 -18.395 1.00 96.69 109 ALA A CA 1
ATOM 796 C C . ALA A 1 109 ? 0.625 -5.143 -17.147 1.00 96.69 109 ALA A C 1
ATOM 798 O O . ALA A 1 109 ? 0.083 -4.851 -16.079 1.00 96.69 109 ALA A O 1
ATOM 799 N N . ALA A 1 110 ? 1.952 -5.134 -17.286 1.00 96.31 110 ALA A N 1
ATOM 800 C CA . ALA A 1 110 ? 2.862 -4.701 -16.234 1.00 96.31 110 ALA A CA 1
ATOM 801 C C . ALA A 1 110 ? 2.665 -3.213 -15.897 1.00 96.31 110 ALA A C 1
ATOM 803 O O . ALA A 1 110 ? 2.608 -2.845 -14.723 1.00 96.31 110 ALA A O 1
ATOM 804 N N . GLY A 1 111 ? 2.508 -2.357 -16.912 1.00 97.19 111 GLY A N 1
ATOM 805 C CA . GLY A 1 111 ? 2.229 -0.930 -16.744 1.00 97.19 111 GLY A CA 1
ATOM 806 C C . GLY A 1 111 ? 0.953 -0.660 -15.944 1.00 97.19 111 GLY A C 1
ATOM 807 O O . GLY A 1 111 ? 0.988 0.093 -14.969 1.00 97.19 111 GLY A O 1
ATOM 808 N N . GLU A 1 112 ? -0.151 -1.311 -16.316 1.00 98.06 112 GLU A N 1
ATOM 809 C CA . GLU A 1 112 ? -1.436 -1.237 -15.610 1.00 98.06 112 GLU A CA 1
ATOM 810 C C . GLU A 1 112 ? -1.305 -1.759 -14.179 1.00 98.06 112 GLU A C 1
ATOM 812 O O . GLU A 1 112 ? -1.734 -1.090 -13.237 1.00 98.06 112 GLU A O 1
ATOM 817 N N . ARG A 1 113 ? -0.621 -2.894 -13.983 1.00 98.12 113 ARG A N 1
ATOM 818 C CA . ARG A 1 113 ? -0.396 -3.449 -12.647 1.00 98.12 113 ARG A CA 1
ATOM 819 C C . ARG A 1 113 ? 0.359 -2.482 -11.737 1.00 98.12 113 ARG A C 1
ATOM 821 O O . ARG A 1 113 ? -0.082 -2.240 -10.617 1.00 98.12 113 ARG A O 1
ATOM 828 N N . TYR A 1 114 ? 1.466 -1.911 -12.205 1.00 98.06 114 TYR A N 1
ATOM 829 C CA . TYR A 1 114 ? 2.259 -0.983 -11.399 1.00 98.06 114 TYR A CA 1
ATOM 830 C C . TYR A 1 114 ? 1.532 0.336 -11.135 1.00 98.06 114 TYR A C 1
ATOM 832 O O . TYR A 1 114 ? 1.619 0.861 -10.027 1.00 98.06 114 TYR A O 1
ATOM 840 N N . ALA A 1 115 ? 0.777 0.852 -12.109 1.00 98.50 115 ALA A N 1
ATOM 841 C CA . ALA A 1 115 ? -0.036 2.046 -11.902 1.00 98.50 115 ALA A CA 1
ATOM 842 C C . ALA A 1 115 ? -1.149 1.796 -10.870 1.00 98.50 115 ALA A C 1
ATOM 844 O O . ALA A 1 115 ? -1.388 2.648 -10.015 1.00 98.50 115 ALA A O 1
ATOM 845 N N . TYR A 1 116 ? -1.793 0.624 -10.906 1.00 98.62 116 TYR A N 1
ATOM 846 C CA . TYR A 1 116 ? -2.765 0.216 -9.892 1.00 98.62 116 TYR A CA 1
ATOM 847 C C . TYR A 1 116 ? -2.121 0.057 -8.514 1.00 98.62 116 TYR A C 1
ATOM 849 O O . TYR A 1 116 ? -2.643 0.594 -7.543 1.00 98.62 116 TYR A O 1
ATOM 857 N N . ASP A 1 117 ? -0.979 -0.630 -8.415 1.00 98.44 117 ASP A N 1
ATOM 858 C CA . ASP A 1 117 ? -0.280 -0.825 -7.141 1.00 98.44 117 ASP A CA 1
ATOM 859 C C . ASP A 1 117 ? 0.155 0.520 -6.527 1.00 98.44 117 ASP A C 1
ATOM 861 O O . ASP A 1 117 ? 0.042 0.703 -5.314 1.00 98.44 117 ASP A O 1
ATOM 865 N N . ASP A 1 118 ? 0.589 1.493 -7.339 1.00 98.62 118 ASP A N 1
ATOM 866 C CA . ASP A 1 118 ? 0.911 2.847 -6.868 1.00 98.62 118 ASP A CA 1
ATOM 867 C C . ASP A 1 118 ? -0.329 3.620 -6.388 1.00 98.62 118 ASP A C 1
ATOM 869 O O . ASP A 1 118 ? -0.271 4.269 -5.341 1.00 98.62 118 ASP A O 1
ATOM 873 N N . ALA A 1 119 ? -1.464 3.520 -7.093 1.00 98.50 119 ALA A N 1
ATOM 874 C CA . ALA A 1 119 ? -2.735 4.103 -6.649 1.00 98.50 119 ALA A CA 1
ATOM 875 C C . ALA A 1 119 ? -3.198 3.459 -5.333 1.00 98.50 119 ALA A C 1
ATOM 877 O O . ALA A 1 119 ? -3.456 4.147 -4.348 1.00 98.50 119 ALA A O 1
ATOM 878 N N . PHE A 1 120 ? -3.225 2.127 -5.289 1.00 98.44 120 PHE A N 1
ATOM 879 C CA . PHE A 1 120 ? -3.663 1.335 -4.144 1.00 98.44 120 PHE A CA 1
ATOM 880 C C . PHE A 1 120 ? -2.800 1.588 -2.903 1.00 98.44 120 PHE A C 1
ATOM 882 O O . PHE A 1 120 ? -3.321 1.732 -1.796 1.00 98.44 120 PHE A O 1
ATOM 889 N N . ARG A 1 121 ? -1.476 1.706 -3.073 1.00 97.81 121 ARG A N 1
ATOM 890 C CA . ARG A 1 121 ? -0.536 2.028 -1.989 1.00 97.81 121 ARG A CA 1
ATOM 891 C C . ARG A 1 121 ? -0.876 3.352 -1.302 1.00 97.81 121 ARG A C 1
ATOM 893 O O . ARG A 1 121 ? -0.688 3.460 -0.094 1.00 97.81 121 ARG A O 1
ATOM 900 N N . GLN A 1 122 ? -1.372 4.349 -2.036 1.00 97.69 122 GLN A N 1
ATOM 901 C CA . GLN A 1 122 ? -1.752 5.642 -1.457 1.00 97.69 122 GLN A CA 1
ATOM 902 C C . GLN A 1 122 ? -2.963 5.521 -0.525 1.00 97.69 122 GLN A C 1
ATOM 904 O O . GLN A 1 122 ? -2.994 6.177 0.516 1.00 97.69 122 GLN A O 1
ATOM 909 N N . ILE A 1 123 ? -3.913 4.638 -0.850 1.00 98.12 123 ILE A N 1
ATOM 910 C CA . ILE A 1 123 ? -5.155 4.449 -0.085 1.00 98.12 123 ILE A CA 1
ATOM 911 C C . ILE A 1 123 ? -4.862 4.044 1.364 1.00 98.12 123 ILE A C 1
ATOM 913 O O . ILE A 1 123 ? -5.526 4.516 2.286 1.00 98.12 123 ILE A O 1
ATOM 917 N N . TRP A 1 124 ? -3.817 3.240 1.586 1.00 96.75 124 TRP A N 1
ATOM 918 C CA . TRP A 1 124 ? -3.407 2.791 2.921 1.00 96.75 124 TRP A CA 1
ATOM 919 C C . TRP A 1 124 ? -3.208 3.932 3.915 1.00 96.75 124 TRP A C 1
ATOM 921 O O . TRP A 1 124 ? -3.664 3.829 5.051 1.00 96.75 124 TRP A O 1
ATOM 931 N N . ALA A 1 125 ? -2.550 5.020 3.505 1.00 96.06 125 ALA A N 1
ATOM 932 C CA . ALA A 1 125 ? -2.283 6.144 4.400 1.00 96.06 125 ALA A CA 1
ATOM 933 C C . ALA A 1 125 ? -3.582 6.847 4.829 1.00 96.06 125 ALA A C 1
ATOM 935 O O . ALA A 1 125 ? -3.733 7.219 5.992 1.00 96.06 125 ALA A O 1
ATOM 936 N N . PHE A 1 126 ? -4.537 6.978 3.907 1.00 97.31 126 PHE A N 1
ATOM 937 C CA . PHE A 1 126 ? -5.830 7.609 4.169 1.00 97.31 126 PHE A CA 1
ATOM 938 C C . PHE A 1 126 ? -6.734 6.730 5.033 1.00 97.31 126 PHE A C 1
ATOM 940 O O . PHE A 1 126 ? -7.353 7.220 5.973 1.00 97.31 126 PHE A O 1
ATOM 947 N N . GLU A 1 127 ? -6.770 5.426 4.769 1.00 97.00 127 GLU A N 1
ATOM 948 C CA . GLU A 1 127 ? -7.532 4.472 5.578 1.00 97.00 127 GLU A CA 1
ATOM 949 C C . GLU A 1 127 ? -6.946 4.330 6.988 1.00 97.00 127 GLU A C 1
ATOM 951 O O . GLU A 1 127 ? -7.691 4.230 7.963 1.00 97.00 127 GLU A O 1
ATOM 956 N N . ALA A 1 128 ? -5.618 4.404 7.129 1.00 95.56 128 ALA A N 1
ATOM 957 C CA . ALA A 1 128 ? -4.965 4.420 8.434 1.00 95.56 128 ALA A CA 1
ATOM 958 C C . ALA A 1 128 ? -5.282 5.704 9.214 1.00 95.56 128 ALA A C 1
ATOM 960 O O . ALA A 1 128 ? -5.579 5.636 10.408 1.00 95.56 128 ALA A O 1
ATOM 961 N N . TYR A 1 129 ? -5.263 6.863 8.546 1.00 97.00 129 TYR A N 1
ATOM 962 C CA . TYR A 1 129 ? -5.683 8.131 9.142 1.00 97.00 129 TYR A CA 1
ATOM 963 C C . TYR A 1 129 ? -7.143 8.073 9.608 1.00 97.00 129 TYR A C 1
ATOM 965 O O . TYR A 1 129 ? -7.429 8.370 10.766 1.00 97.00 129 TYR A O 1
ATOM 973 N N . LEU A 1 130 ? -8.055 7.607 8.749 1.00 96.25 130 LEU A N 1
ATOM 974 C CA . LEU A 1 130 ? -9.472 7.470 9.080 1.00 96.25 130 LEU A CA 1
ATOM 975 C C . LEU A 1 130 ? -9.690 6.542 10.284 1.00 96.25 130 LEU A C 1
ATOM 977 O O . LEU A 1 130 ? -10.438 6.888 11.198 1.00 96.25 130 LEU A O 1
ATOM 981 N N . LEU A 1 131 ? -9.018 5.388 10.315 1.00 96.38 131 LEU A N 1
ATOM 982 C CA . LEU A 1 131 ? -9.085 4.471 11.451 1.00 96.38 131 LEU A CA 1
ATOM 983 C C . LEU A 1 131 ? -8.570 5.138 12.734 1.00 96.38 131 LEU A C 1
ATOM 985 O O . LEU A 1 131 ? -9.182 4.995 13.793 1.00 96.38 131 LEU A O 1
ATOM 989 N N . ARG A 1 132 ? -7.471 5.899 12.659 1.00 96.62 132 ARG A N 1
ATOM 990 C CA . ARG A 1 132 ? -6.930 6.618 13.818 1.00 96.62 132 ARG A CA 1
ATOM 991 C C . ARG A 1 132 ? -7.916 7.652 14.363 1.00 96.62 132 ARG A C 1
ATOM 993 O O . ARG A 1 132 ? -8.093 7.703 15.582 1.00 96.62 132 ARG A O 1
ATOM 1000 N N . GLU A 1 133 ? -8.560 8.420 13.488 1.00 97.50 133 GLU A N 1
ATOM 1001 C CA . GLU A 1 133 ? -9.586 9.398 13.867 1.00 97.50 133 GLU A CA 1
ATOM 1002 C C . GLU A 1 133 ? -10.783 8.718 14.545 1.00 97.50 133 GLU A C 1
ATOM 1004 O O . GLU A 1 133 ? -11.215 9.148 15.614 1.00 97.50 133 GLU A O 1
ATOM 1009 N N . GLN A 1 134 ? -11.268 7.602 13.993 1.00 95.56 134 GLN A N 1
ATOM 1010 C CA . GLN A 1 134 ? -12.371 6.827 14.578 1.00 95.56 134 GLN A CA 1
ATOM 1011 C C . GLN A 1 134 ? -12.033 6.300 15.975 1.00 95.56 134 GLN A C 1
ATOM 1013 O O . GLN A 1 134 ? -12.838 6.429 16.899 1.00 95.56 134 GLN A O 1
ATOM 1018 N N . LEU A 1 135 ? -10.829 5.750 16.152 1.00 95.19 135 LEU A N 1
ATOM 1019 C CA . LEU A 1 135 ? -10.361 5.281 17.456 1.00 95.19 135 LEU A CA 1
ATOM 1020 C C . LEU A 1 135 ? -10.233 6.435 18.457 1.00 95.19 135 LEU A C 1
ATOM 1022 O O . LEU A 1 135 ? -10.599 6.279 19.618 1.00 95.19 135 LEU A O 1
ATOM 1026 N N . SER A 1 136 ? -9.748 7.602 18.021 1.00 95.62 136 SER A N 1
ATOM 1027 C CA . SER A 1 136 ? -9.645 8.782 18.887 1.00 95.62 136 SER A CA 1
ATOM 1028 C C . SER A 1 136 ? -11.020 9.301 19.313 1.00 95.62 136 SER A C 1
ATOM 1030 O O . SER A 1 136 ? -11.218 9.635 20.481 1.00 95.62 136 SER A O 1
ATOM 1032 N N . ALA A 1 137 ? -11.978 9.352 18.386 1.00 94.69 137 ALA A N 1
ATOM 1033 C CA . ALA A 1 137 ? -13.341 9.784 18.672 1.00 94.69 137 ALA A CA 1
ATOM 1034 C C . ALA A 1 137 ? -14.047 8.833 19.652 1.00 94.69 137 ALA A C 1
ATOM 1036 O O . ALA A 1 137 ? -14.695 9.300 20.587 1.00 94.69 137 ALA A O 1
ATOM 1037 N N . ALA A 1 138 ? -13.875 7.517 19.480 1.00 90.19 138 ALA A N 1
ATOM 1038 C CA . ALA A 1 138 ? -14.433 6.511 20.383 1.00 90.19 138 ALA A CA 1
ATOM 1039 C C . ALA A 1 138 ? -13.861 6.624 21.806 1.00 90.19 138 ALA A C 1
ATOM 1041 O O . ALA A 1 138 ? -14.615 6.563 22.775 1.00 90.19 138 ALA A O 1
ATOM 1042 N N . SER A 1 139 ? -12.549 6.853 21.944 1.00 86.44 139 SER A N 1
ATOM 1043 C CA . SER A 1 139 ? -11.919 7.064 23.253 1.00 86.44 139 SER A CA 1
ATOM 1044 C C . SER A 1 139 ? -12.411 8.334 23.953 1.00 86.44 139 SER A C 1
ATOM 1046 O O . SER A 1 139 ? -12.612 8.317 25.163 1.00 86.44 139 SER A O 1
ATOM 1048 N N . ASN A 1 140 ? -12.640 9.422 23.210 1.00 71.38 140 ASN A N 1
ATOM 1049 C CA . ASN A 1 140 ? -13.097 10.696 23.777 1.00 71.38 140 ASN A CA 1
ATOM 1050 C C . ASN A 1 140 ? -14.583 10.701 24.179 1.00 71.38 140 ASN A C 1
ATOM 1052 O O . ASN A 1 140 ? -14.985 11.560 24.951 1.00 71.38 140 ASN A O 1
ATOM 1056 N N . GLN A 1 141 ? -15.402 9.782 23.658 1.00 63.91 141 GLN A N 1
ATOM 1057 C CA . GLN A 1 141 ? -16.815 9.637 24.045 1.00 63.91 141 GLN A CA 1
ATOM 1058 C C . GLN A 1 141 ? -17.015 8.763 25.293 1.00 63.91 141 GLN A C 1
ATOM 1060 O O . GLN A 1 141 ? -18.103 8.752 25.861 1.00 63.91 141 GLN A O 1
ATOM 1065 N N . ALA A 1 142 ? -15.988 8.014 25.703 1.00 57.88 142 ALA A N 1
ATOM 1066 C CA . ALA A 1 142 ? -16.018 7.135 26.871 1.00 57.88 142 ALA A CA 1
ATOM 1067 C C . ALA A 1 142 ? -15.493 7.800 28.164 1.00 57.88 142 ALA A C 1
ATOM 1069 O O . ALA A 1 142 ? -15.469 7.143 29.206 1.00 57.88 142 ALA A O 1
ATOM 1070 N N . ALA A 1 143 ? -15.064 9.065 28.091 1.00 49.75 143 ALA A N 1
ATOM 1071 C CA . ALA A 1 143 ? -14.578 9.887 29.202 1.00 49.75 143 ALA A CA 1
ATOM 1072 C C . ALA A 1 143 ? -15.579 11.004 29.526 1.00 49.75 143 ALA A C 1
ATOM 1074 O O . ALA A 1 143 ? -15.720 11.321 30.729 1.00 49.75 143 ALA 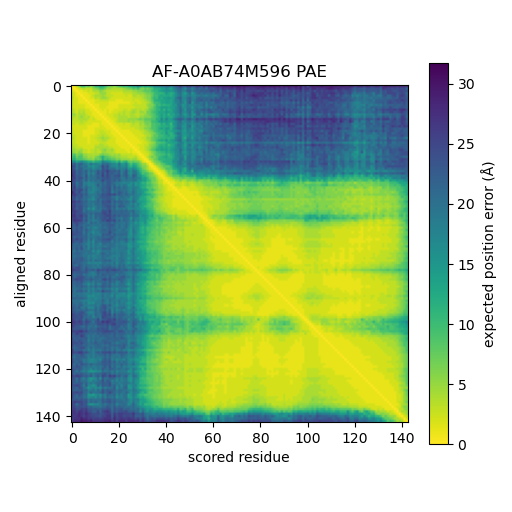A O 1
#

Mean predicted aligned error: 10.56 Å

Nearest PDB structures (foldseek):
  3pvu-assembly1_A  TM=4.759E-01  e=3.562E-01  Bos taurus
  3krw-assembly1_A  TM=4.336E-01  e=3.161E-01  Homo sapiens
  5he2-assembly1_A  TM=4.661E-01  e=4.014E-01  Bos taurus
  5wg5-assembly1_A  TM=4.311E-01  e=6.096E-01  Homo sapiens
  5wg4-assembly1_A  TM=4.392E-01  e=9.260E-01  Homo sapiens

Secondary structure (DSSP, 8-state):
----TT-EEEEPTTS-EEEE-HHHHHHH---SSPPP-SS-S-SS-HHHHHHHHHT--S----HHHHHTTEEEEEEEEETTEEEEEEEETTS-EEEEEEE-S-GGG--HHHHHHHHHHHHHHHHHHHHHHHHHHHHHHHHHH--

pLDDT: mean 91.19, std 9.51, range [49.75, 98.81]